Protein AF-A0A952EDD6-F1 (afdb_monomer_lite)

Foldseek 3Di:
DPQCPQQLQGADPVGQGGRLSHHPVQLCVVVVPDDSVCSSPHVSVVVSSVVQLVVLCVVVVNPNLRSQLCRVVPVVVSVVCVVVVHDSDDCRSVVVVVVPDDDPPPDDD

Radius of gyration: 15.21 Å; chains: 1; bounding box: 34×48×33 Å

Secondary structure (DSSP, 8-state):
--SSTT-TT-B-TT--BTTTTB-HHHHTTTSTT--TTGGGSHHHHHHHHHHHHHHHHHHTTT-HHHHHHHHHH-HHHHHHHHHTT-----SHHHHHHHTTSPPTT----

Structure (mmCIF, N/CA/C/O backbone):
data_AF-A0A952EDD6-F1
#
_entry.id   AF-A0A952EDD6-F1
#
loop_
_atom_site.group_PDB
_atom_site.id
_atom_site.type_symbol
_atom_site.label_atom_id
_atom_site.label_alt_id
_atom_site.label_comp_id
_atom_site.label_asym_id
_atom_site.label_entity_id
_atom_site.label_seq_id
_atom_site.pdbx_PDB_ins_code
_atom_site.Cartn_x
_atom_site.Cartn_y
_atom_site.Cartn_z
_atom_site.occupancy
_atom_site.B_iso_or_equiv
_atom_site.auth_seq_id
_atom_site.auth_comp_id
_atom_site.auth_asym_id
_atom_site.auth_atom_id
_atom_site.pdbx_PDB_mo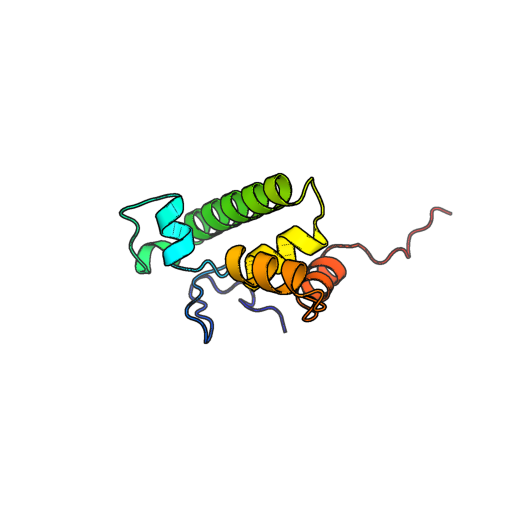del_num
ATOM 1 N N . HIS A 1 1 ? 5.819 -17.923 5.561 1.00 43.16 1 HIS A N 1
ATOM 2 C CA . HIS A 1 1 ? 4.799 -17.502 6.548 1.00 43.16 1 HIS A CA 1
ATOM 3 C C . HIS A 1 1 ? 3.925 -16.427 5.913 1.00 43.16 1 HIS A C 1
ATOM 5 O O . HIS A 1 1 ? 4.471 -15.417 5.500 1.00 43.16 1 HIS A O 1
ATOM 11 N N . ALA A 1 2 ? 2.614 -16.659 5.783 1.00 45.16 2 ALA A N 1
ATOM 12 C CA . ALA A 1 2 ? 1.659 -15.689 5.235 1.00 45.16 2 ALA A CA 1
ATOM 13 C C . ALA A 1 2 ? 1.452 -14.517 6.216 1.00 45.16 2 ALA A C 1
ATOM 15 O O . ALA A 1 2 ? 1.154 -14.760 7.387 1.00 45.16 2 ALA A O 1
ATOM 16 N N . GLU A 1 3 ? 1.636 -13.275 5.755 1.00 56.84 3 GLU A N 1
ATOM 17 C CA . GLU A 1 3 ? 1.817 -12.076 6.600 1.00 56.84 3 GLU A CA 1
ATOM 18 C C . GLU A 1 3 ? 0.645 -11.750 7.545 1.00 56.84 3 GLU A C 1
ATOM 20 O O . GLU A 1 3 ? 0.894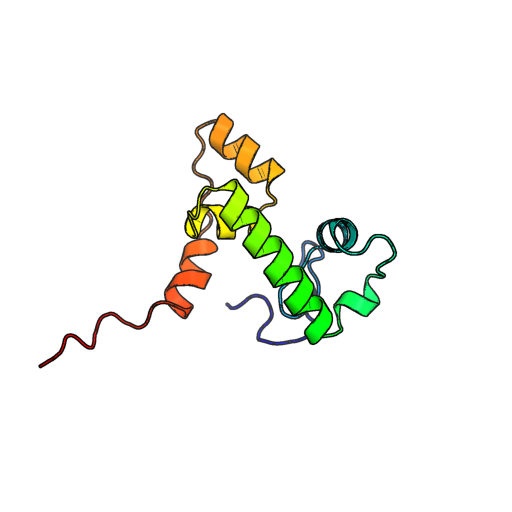 -11.251 8.637 1.00 56.84 3 GLU A O 1
ATOM 25 N N . SER A 1 4 ? -0.607 -12.086 7.211 1.00 61.50 4 SER A N 1
ATOM 26 C CA . SER A 1 4 ? -1.759 -11.849 8.103 1.00 61.50 4 SER A CA 1
ATOM 27 C C . SER A 1 4 ? -2.354 -13.115 8.723 1.00 61.50 4 SER A C 1
ATOM 29 O O . SER A 1 4 ? -3.093 -13.015 9.696 1.00 61.50 4 SER A O 1
ATOM 31 N N . ARG A 1 5 ? -2.072 -14.313 8.183 1.00 71.31 5 ARG A N 1
ATOM 32 C CA . ARG A 1 5 ? -2.791 -15.567 8.514 1.00 71.31 5 ARG A CA 1
ATOM 33 C C . ARG A 1 5 ? -4.326 -15.403 8.537 1.00 71.31 5 ARG A C 1
ATOM 35 O O . ARG A 1 5 ? -4.989 -16.007 9.372 1.00 71.31 5 ARG A O 1
ATOM 42 N N . PHE A 1 6 ? -4.876 -14.558 7.659 1.00 73.06 6 PHE A N 1
ATOM 43 C CA . PHE A 1 6 ? -6.300 -14.188 7.639 1.00 73.06 6 PHE A CA 1
ATOM 44 C C . PHE A 1 6 ? -6.811 -13.520 8.932 1.00 73.06 6 PHE A C 1
ATOM 46 O O . PHE A 1 6 ? -8.007 -13.533 9.210 1.00 73.06 6 PHE A O 1
ATOM 53 N N . ASN A 1 7 ? -5.926 -12.910 9.726 1.00 79.38 7 ASN A N 1
ATOM 54 C CA . ASN A 1 7 ? -6.303 -12.136 10.903 1.00 79.38 7 ASN A CA 1
ATOM 55 C C . ASN A 1 7 ? -6.651 -10.686 10.503 1.00 79.38 7 ASN A C 1
ATOM 57 O O . ASN A 1 7 ? -5.755 -9.940 10.094 1.00 79.38 7 ASN A O 1
ATOM 61 N N . PRO A 1 8 ? -7.911 -10.241 10.661 1.00 83.25 8 PRO A N 1
ATOM 62 C CA . PRO A 1 8 ? -8.317 -8.876 10.326 1.00 83.25 8 PRO A CA 1
ATOM 63 C C . PRO A 1 8 ? -7.735 -7.816 11.266 1.00 83.25 8 PRO A C 1
ATOM 65 O O . PRO A 1 8 ? -7.750 -6.642 10.926 1.00 83.25 8 PRO A O 1
ATOM 68 N N . ARG A 1 9 ? -7.168 -8.208 12.414 1.00 88.50 9 ARG A N 1
ATOM 69 C CA . ARG A 1 9 ? -6.459 -7.313 13.343 1.00 88.50 9 ARG A CA 1
ATOM 70 C C . ARG A 1 9 ? -4.933 -7.412 13.239 1.00 88.50 9 ARG A C 1
ATOM 72 O O . ARG A 1 9 ? -4.230 -7.013 14.163 1.00 88.50 9 ARG A O 1
ATOM 79 N N . ALA A 1 10 ? -4.403 -7.985 12.156 1.00 88.19 10 ALA A N 1
ATOM 80 C CA . ALA A 1 10 ? -2.961 -8.099 11.955 1.00 88.19 10 ALA A CA 1
ATOM 81 C C . ALA A 1 10 ? -2.296 -6.720 11.814 1.00 88.19 10 ALA A C 1
ATOM 83 O O . ALA A 1 10 ? -2.803 -5.846 11.109 1.00 88.19 10 ALA A O 1
ATOM 84 N N . ILE A 1 11 ? -1.134 -6.562 12.450 1.00 92.44 11 ILE A N 1
ATOM 85 C CA . ILE A 1 11 ? -0.280 -5.376 12.362 1.00 92.44 11 ILE A CA 1
ATOM 86 C C . ILE A 1 11 ? 1.134 -5.852 12.024 1.00 92.44 11 ILE A C 1
ATOM 88 O O . ILE A 1 11 ? 1.709 -6.643 12.775 1.00 92.44 11 ILE A O 1
ATOM 92 N N . SER A 1 12 ? 1.697 -5.396 10.905 1.00 89.06 12 SER A N 1
ATOM 93 C CA . SER A 1 12 ? 3.089 -5.704 10.560 1.00 89.06 12 SER A CA 1
ATOM 94 C C . SER A 1 12 ? 4.068 -4.860 11.377 1.00 89.06 12 SER A C 1
ATOM 96 O O . SER A 1 12 ? 3.726 -3.793 11.886 1.00 89.06 12 SER A O 1
ATOM 98 N N . SER A 1 13 ? 5.333 -5.277 11.437 1.00 87.81 13 SER A N 1
ATOM 99 C CA . SER A 1 13 ? 6.406 -4.478 12.049 1.00 87.81 13 SER A CA 1
ATOM 100 C C . SER A 1 13 ? 6.613 -3.114 11.377 1.00 87.81 13 SER A C 1
ATOM 102 O O . SER A 1 13 ? 7.123 -2.192 12.007 1.00 87.81 13 SER A O 1
ATOM 104 N N . ALA A 1 14 ? 6.206 -2.973 10.111 1.00 86.12 14 ALA A N 1
ATOM 105 C CA . ALA A 1 14 ? 6.249 -1.718 9.368 1.00 86.12 14 ALA A CA 1
ATOM 106 C C . ALA A 1 14 ? 4.986 -0.853 9.558 1.00 86.12 14 ALA A C 1
ATOM 108 O O . ALA A 1 14 ? 4.948 0.266 9.052 1.00 86.12 14 ALA A O 1
ATOM 109 N N . GLY A 1 15 ? 3.965 -1.350 10.269 1.00 92.44 15 GLY A N 1
ATOM 110 C CA . GLY A 1 15 ? 2.703 -0.645 10.517 1.00 92.44 15 GLY A CA 1
ATOM 111 C C . GLY A 1 15 ? 1.617 -0.878 9.463 1.00 92.44 15 GLY A C 1
ATOM 112 O O . GLY A 1 15 ? 0.704 -0.065 9.340 1.00 92.44 15 GLY A O 1
ATOM 113 N N . ALA A 1 16 ? 1.707 -1.959 8.687 1.00 93.56 16 ALA A N 1
ATOM 114 C CA . ALA A 1 16 ? 0.641 -2.363 7.773 1.00 93.56 16 ALA A CA 1
ATOM 115 C C . ALA A 1 16 ? -0.507 -3.022 8.552 1.00 93.56 16 ALA A C 1
ATOM 117 O O . ALA A 1 16 ? -0.244 -3.819 9.451 1.00 93.56 16 ALA A O 1
ATOM 118 N N . LEU A 1 17 ? -1.759 -2.707 8.210 1.00 95.62 17 LEU A N 1
ATOM 119 C CA . LEU A 1 17 ? -2.937 -3.084 8.996 1.00 95.62 17 LEU A CA 1
ATOM 120 C C . LEU A 1 17 ? -3.890 -3.998 8.220 1.00 95.62 17 LEU A C 1
ATOM 122 O O . LEU A 1 17 ? -4.084 -3.843 7.010 1.00 95.62 17 LEU A O 1
ATOM 126 N N . GLY A 1 18 ? -4.532 -4.912 8.943 1.00 93.25 18 GLY A N 1
ATOM 127 C CA . GLY A 1 18 ? -5.678 -5.687 8.470 1.00 93.25 18 GLY A CA 1
ATOM 128 C C . GLY A 1 18 ? -5.347 -6.827 7.508 1.00 93.25 18 GLY A C 1
ATOM 129 O O . GLY A 1 18 ? -4.186 -7.180 7.297 1.00 93.25 18 GLY A O 1
ATOM 130 N N . LEU A 1 19 ? -6.381 -7.441 6.930 1.00 91.56 19 LEU A N 1
ATOM 131 C CA . LEU A 1 19 ? -6.257 -8.663 6.123 1.00 91.56 19 LEU A CA 1
ATOM 132 C C . LEU A 1 19 ? -5.291 -8.536 4.943 1.00 91.56 19 LEU A C 1
ATOM 134 O O . LEU A 1 19 ? -4.447 -9.411 4.746 1.00 91.56 19 LEU A O 1
ATOM 138 N N . ALA A 1 20 ? -5.417 -7.449 4.186 1.00 92.50 20 ALA A N 1
ATOM 139 C CA . ALA A 1 20 ? -4.612 -7.134 3.015 1.00 92.50 20 ALA A CA 1
ATOM 140 C C . ALA A 1 20 ? -3.313 -6.389 3.364 1.00 92.50 20 ALA A C 1
ATOM 142 O O . ALA A 1 20 ? -2.588 -5.992 2.451 1.00 92.50 20 ALA A O 1
ATOM 143 N N . GLN A 1 21 ? -3.024 -6.190 4.659 1.00 93.44 21 GLN A N 1
ATOM 144 C CA . GLN A 1 21 ? -1.817 -5.524 5.156 1.00 93.44 21 GLN A CA 1
ATOM 145 C C . GLN A 1 21 ? -1.580 -4.183 4.443 1.00 93.44 21 GLN A C 1
ATOM 147 O O . GLN A 1 21 ? -0.552 -3.945 3.808 1.00 93.44 21 GLN A O 1
ATOM 152 N N . VAL A 1 22 ? -2.566 -3.290 4.531 1.00 94.56 22 VAL A N 1
ATOM 153 C CA . VAL A 1 22 ? -2.526 -1.973 3.886 1.00 94.56 22 VAL A CA 1
ATOM 154 C C . VAL A 1 22 ? -1.832 -0.966 4.799 1.00 94.56 22 VAL A C 1
ATOM 156 O O . VAL A 1 22 ? -2.139 -0.862 5.985 1.00 94.56 22 VAL A O 1
ATOM 159 N N . MET A 1 23 ? -0.918 -0.172 4.241 1.00 96.19 23 MET A N 1
ATOM 160 C CA . MET A 1 23 ? -0.321 0.959 4.954 1.00 96.19 23 MET A CA 1
ATOM 161 C C . MET A 1 23 ? -1.349 2.087 5.146 1.00 96.19 23 MET A C 1
ATOM 163 O O . MET A 1 23 ? -1.949 2.512 4.154 1.00 96.19 23 MET A O 1
ATOM 167 N N . PRO A 1 24 ? -1.484 2.685 6.344 1.00 97.00 24 PRO A N 1
ATOM 168 C CA . PRO A 1 24 ? -2.424 3.787 6.572 1.00 97.00 24 PRO A CA 1
ATOM 169 C C . PRO A 1 24 ? -2.255 4.971 5.612 1.00 97.00 24 PRO A C 1
ATOM 171 O O . PRO A 1 24 ? -3.224 5.514 5.083 1.00 97.00 24 PRO A O 1
ATOM 174 N N . LYS A 1 25 ? -1.003 5.323 5.292 1.00 95.88 25 LYS A N 1
ATOM 175 C CA . LYS A 1 25 ? -0.691 6.355 4.290 1.00 95.88 25 LYS A CA 1
ATOM 176 C C . LYS A 1 25 ? -1.253 6.009 2.908 1.00 95.88 25 LYS A C 1
ATOM 178 O O . LYS A 1 25 ? -1.743 6.897 2.222 1.00 95.88 25 LYS A O 1
ATOM 183 N N . THR A 1 26 ? -1.176 4.741 2.506 1.00 94.94 26 THR A N 1
ATOM 184 C CA . THR A 1 26 ? -1.722 4.259 1.232 1.00 94.94 26 THR A CA 1
ATOM 185 C C . THR A 1 26 ? -3.241 4.323 1.237 1.00 94.94 26 THR A C 1
ATOM 187 O O . THR A 1 26 ? -3.832 4.815 0.280 1.00 94.94 26 THR A O 1
ATOM 190 N N . ALA A 1 27 ? -3.875 3.882 2.323 1.00 96.75 27 ALA A N 1
ATOM 191 C CA . ALA A 1 27 ? -5.324 3.913 2.455 1.00 96.75 27 ALA A CA 1
ATOM 192 C C . ALA A 1 27 ? -5.893 5.333 2.329 1.00 96.75 27 ALA A C 1
ATOM 194 O O . ALA A 1 27 ? -6.849 5.557 1.585 1.00 96.75 27 ALA A O 1
ATOM 195 N N . ARG A 1 28 ? -5.226 6.312 2.952 1.00 97.62 28 ARG A N 1
ATOM 196 C CA . ARG A 1 28 ? -5.608 7.728 2.877 1.00 97.62 28 ARG A CA 1
ATOM 197 C C . ARG A 1 28 ? -5.451 8.368 1.496 1.00 97.62 28 ARG A C 1
ATOM 199 O O . ARG A 1 28 ? -6.038 9.413 1.247 1.00 97.62 28 ARG A O 1
ATOM 206 N N . MET A 1 29 ? -4.746 7.734 0.553 1.00 95.75 29 MET A N 1
ATOM 207 C CA . MET A 1 29 ? -4.776 8.172 -0.853 1.00 95.75 29 MET A CA 1
ATOM 208 C C . MET A 1 29 ? -6.132 7.890 -1.521 1.00 95.75 29 MET A C 1
ATOM 210 O O . MET A 1 29 ? -6.468 8.516 -2.522 1.00 95.75 29 MET A O 1
ATOM 214 N N . PHE A 1 30 ? -6.893 6.928 -0.993 1.00 96.50 30 PHE A N 1
ATOM 215 C CA . PHE A 1 30 ? -8.170 6.476 -1.542 1.00 96.50 30 PHE A CA 1
ATOM 216 C C . PHE A 1 30 ? -9.377 6.943 -0.728 1.00 96.50 30 PHE A C 1
ATOM 218 O O . PHE A 1 30 ? -10.460 7.082 -1.302 1.00 96.50 30 PHE A O 1
ATOM 225 N N . VAL A 1 31 ? -9.192 7.136 0.581 1.00 97.19 31 VAL A N 1
ATOM 226 C CA . VAL A 1 31 ? -10.195 7.615 1.540 1.00 97.19 31 VAL A CA 1
ATOM 227 C C . VAL A 1 31 ? -9.496 8.592 2.504 1.00 97.19 31 VAL A C 1
ATOM 229 O O . VAL A 1 31 ? -8.905 8.144 3.484 1.00 97.19 31 VAL A O 1
ATOM 232 N N . PRO A 1 32 ? -9.478 9.908 2.214 1.00 97.00 32 PRO A N 1
ATOM 233 C CA . PRO A 1 32 ? -8.628 10.877 2.921 1.00 97.00 32 PRO A CA 1
ATOM 234 C C . PRO A 1 32 ? -8.806 10.934 4.443 1.00 97.00 32 PRO A C 1
ATOM 236 O O . PRO A 1 32 ? -7.809 10.988 5.162 1.00 97.00 32 PRO A O 1
ATOM 239 N N . ASP A 1 33 ? -10.049 10.854 4.920 1.00 96.81 33 ASP A N 1
ATOM 240 C CA . ASP A 1 33 ? -10.394 10.996 6.343 1.00 96.81 33 ASP A CA 1
ATOM 241 C C . ASP A 1 33 ? -10.393 9.661 7.108 1.00 96.81 33 ASP A C 1
ATOM 243 O O . ASP A 1 33 ? -10.841 9.593 8.250 1.00 96.81 33 ASP A O 1
ATOM 247 N N . LEU A 1 34 ? -9.882 8.592 6.486 1.00 97.31 34 LEU A N 1
ATOM 248 C CA . LEU A 1 34 ? -9.854 7.258 7.075 1.00 97.31 34 LEU A CA 1
ATOM 249 C C . LEU A 1 34 ? -8.936 7.191 8.301 1.00 97.31 34 LEU A C 1
ATOM 251 O O . LEU A 1 34 ? -7.739 7.519 8.24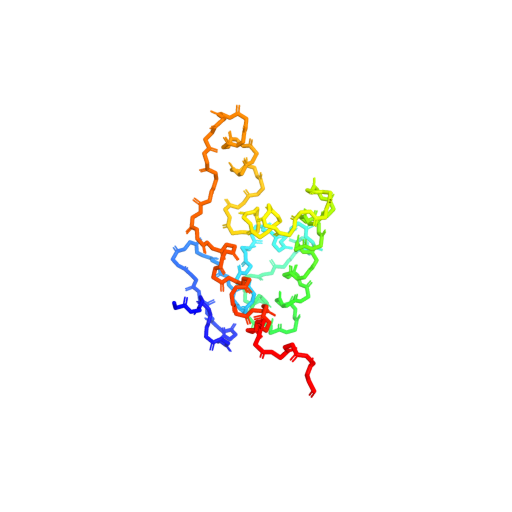2 1.00 97.31 34 LEU A O 1
ATOM 255 N N . THR A 1 35 ? -9.491 6.665 9.384 1.00 97.94 35 THR A N 1
ATOM 256 C CA . THR A 1 35 ? -8.773 6.352 10.616 1.00 97.94 35 THR A CA 1
ATOM 257 C C . THR A 1 35 ? -8.069 4.998 10.535 1.00 97.94 35 THR A C 1
ATOM 259 O O . THR A 1 35 ? -8.415 4.120 9.746 1.00 97.94 35 THR A O 1
ATOM 262 N N . ASP A 1 36 ? -7.060 4.804 11.383 1.00 97.75 36 ASP A N 1
ATOM 263 C CA . ASP A 1 36 ? -6.325 3.538 11.427 1.00 97.75 36 ASP A CA 1
ATOM 264 C C . ASP A 1 36 ? -7.194 2.383 11.979 1.00 97.75 36 ASP A C 1
ATOM 266 O O . ASP A 1 36 ? -7.004 1.243 11.566 1.00 97.75 36 ASP A O 1
ATOM 270 N N . GLU A 1 37 ? -8.180 2.653 12.850 1.00 97.75 37 GLU A N 1
ATOM 271 C CA . GLU A 1 37 ? -9.079 1.610 13.387 1.00 97.75 37 GLU A CA 1
ATOM 272 C C . GLU A 1 37 ? -10.013 1.051 12.30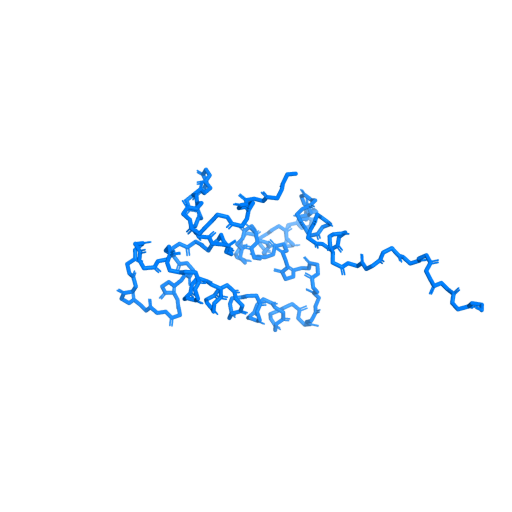5 1.00 97.75 37 GLU A C 1
ATOM 274 O O . GLU A 1 37 ? -10.251 -0.154 12.253 1.00 97.75 37 GLU A O 1
ATOM 279 N N . GLU A 1 38 ? -10.490 1.898 11.388 1.00 97.44 38 GLU A N 1
ATOM 280 C CA . GLU A 1 38 ? -11.332 1.468 10.263 1.00 97.44 38 GLU A CA 1
ATOM 281 C C . GLU A 1 38 ? -10.600 0.495 9.327 1.00 97.44 38 GLU A C 1
ATOM 283 O O . GLU A 1 38 ? -11.234 -0.322 8.662 1.00 97.44 38 GLU A O 1
ATOM 288 N N . LEU A 1 39 ? -9.262 0.503 9.304 1.00 96.69 39 LEU A N 1
ATOM 289 C CA . LEU A 1 39 ? -8.481 -0.467 8.532 1.00 96.69 39 LEU A CA 1
ATOM 290 C C . LEU A 1 39 ? -8.501 -1.886 9.109 1.00 96.69 39 LEU A C 1
ATOM 292 O O . LEU A 1 39 ? -8.030 -2.800 8.428 1.00 96.69 39 LEU A O 1
ATOM 296 N N . PHE A 1 40 ? -9.043 -2.090 10.311 1.00 96.44 40 PHE A N 1
ATOM 297 C CA . PHE A 1 40 ? -9.315 -3.425 10.845 1.00 96.44 40 PHE A CA 1
ATOM 298 C C . PHE A 1 40 ? -10.678 -3.983 10.412 1.00 96.44 40 PHE A C 1
ATOM 300 O O . PHE A 1 40 ? -10.934 -5.169 10.635 1.00 96.44 40 PHE A O 1
ATOM 307 N N . ASP A 1 41 ? -11.531 -3.183 9.758 1.00 96.88 41 ASP A N 1
ATOM 308 C CA . ASP A 1 41 ? -12.699 -3.714 9.057 1.00 96.88 41 ASP A CA 1
ATOM 309 C C . ASP A 1 41 ? -12.248 -4.514 7.827 1.00 96.88 41 ASP A C 1
ATOM 311 O O . ASP A 1 41 ? -11.558 -4.013 6.934 1.00 96.88 41 ASP A O 1
ATOM 315 N N . ALA A 1 42 ? -12.619 -5.792 7.798 1.00 92.81 42 ALA A N 1
ATOM 316 C CA . ALA A 1 42 ? -12.142 -6.744 6.804 1.00 92.81 42 ALA A CA 1
ATOM 317 C C . ALA A 1 42 ? -12.536 -6.350 5.373 1.00 92.81 42 ALA A C 1
ATOM 319 O O . ALA A 1 42 ? -11.707 -6.430 4.462 1.00 92.81 42 ALA A O 1
ATOM 320 N N . GLU A 1 43 ? -13.785 -5.927 5.169 1.00 95.44 43 GLU A N 1
ATOM 321 C CA . GLU A 1 43 ? -14.294 -5.596 3.841 1.00 95.44 43 GLU A CA 1
ATOM 322 C C . GLU A 1 43 ? -13.639 -4.319 3.311 1.00 95.44 43 GLU A C 1
ATOM 324 O O . GLU A 1 43 ? -13.154 -4.289 2.174 1.00 95.44 43 GLU A O 1
ATOM 329 N N . LEU A 1 44 ? -13.572 -3.277 4.142 1.00 96.31 44 LEU A N 1
ATOM 330 C CA . LEU A 1 44 ? -12.933 -2.019 3.788 1.00 96.31 44 LEU A CA 1
ATOM 331 C C . LEU A 1 44 ? -11.448 -2.217 3.477 1.00 96.31 44 LEU A C 1
ATOM 333 O O . LEU A 1 44 ? -10.960 -1.728 2.453 1.00 96.31 44 LEU A O 1
ATOM 337 N N . ASN A 1 45 ? -10.740 -2.975 4.315 1.00 96.69 45 ASN A N 1
ATOM 338 C CA . ASN A 1 45 ? -9.321 -3.258 4.138 1.00 96.69 45 ASN A CA 1
ATOM 339 C C . ASN A 1 45 ? -9.044 -3.997 2.820 1.00 96.69 45 ASN A C 1
ATOM 341 O O . ASN A 1 45 ? -8.166 -3.585 2.058 1.00 96.69 45 ASN A O 1
ATOM 345 N N . LEU A 1 46 ? -9.838 -5.027 2.500 1.00 94.75 46 LEU A N 1
ATOM 346 C CA . LEU A 1 46 ? -9.741 -5.751 1.228 1.00 94.75 46 LEU A CA 1
ATOM 347 C C . LEU A 1 46 ? -10.051 -4.844 0.036 1.00 94.75 46 LEU A C 1
ATOM 349 O O . LEU A 1 46 ? -9.312 -4.839 -0.948 1.00 94.75 46 LEU A O 1
ATOM 353 N N . ARG A 1 47 ? -11.107 -4.030 0.125 1.00 97.44 47 ARG A N 1
ATOM 354 C CA . ARG A 1 47 ? -11.495 -3.101 -0.944 1.00 97.44 47 ARG A CA 1
ATOM 355 C C . ARG A 1 47 ? -10.385 -2.093 -1.241 1.00 97.44 47 ARG A C 1
ATOM 357 O O . ARG A 1 47 ? -10.079 -1.842 -2.407 1.00 97.44 47 ARG A O 1
ATOM 364 N N . ILE A 1 48 ? -9.760 -1.528 -0.209 1.00 97.75 48 ILE A N 1
ATOM 365 C CA . ILE A 1 48 ? -8.625 -0.610 -0.359 1.00 97.75 48 ILE A CA 1
ATOM 366 C C . ILE A 1 48 ? -7.402 -1.349 -0.917 1.00 97.75 48 ILE A C 1
ATOM 368 O O . ILE A 1 48 ? -6.779 -0.854 -1.859 1.00 97.75 48 ILE A O 1
ATOM 372 N 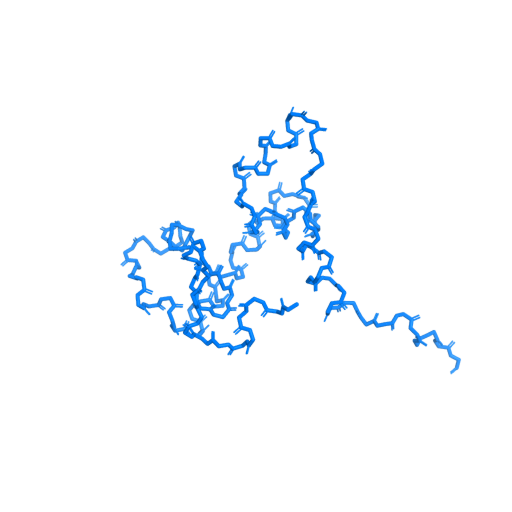N . GLY A 1 49 ? -7.093 -2.540 -0.397 1.00 95.56 49 GLY A N 1
ATOM 373 C CA . GLY A 1 49 ? -6.005 -3.386 -0.889 1.00 95.56 49 GLY A CA 1
ATOM 374 C C . GLY A 1 49 ? -6.137 -3.691 -2.382 1.00 95.56 49 GLY A C 1
ATOM 375 O O . GLY A 1 49 ? -5.208 -3.442 -3.149 1.00 95.56 49 GLY A O 1
ATOM 376 N N . PHE A 1 50 ? -7.316 -4.117 -2.841 1.00 95.75 50 PHE A N 1
ATOM 377 C CA . PHE A 1 50 ? -7.563 -4.388 -4.260 1.00 95.75 50 PHE A CA 1
ATOM 378 C C . PHE A 1 50 ? -7.490 -3.137 -5.134 1.00 95.75 50 PHE A C 1
ATOM 380 O O . PHE A 1 50 ? -6.922 -3.196 -6.225 1.00 95.75 50 PHE A O 1
ATOM 387 N N . ARG A 1 51 ? -7.993 -1.987 -4.665 1.00 97.38 51 ARG A N 1
ATOM 388 C CA . ARG A 1 51 ? -7.831 -0.712 -5.388 1.00 97.38 51 ARG A CA 1
ATOM 389 C C . ARG A 1 51 ? -6.359 -0.350 -5.555 1.00 97.38 51 ARG A C 1
ATOM 391 O O . ARG A 1 51 ? -5.954 0.071 -6.638 1.00 97.38 51 ARG A O 1
ATOM 398 N N . PHE A 1 52 ? -5.557 -0.540 -4.510 1.00 96.88 52 PHE A N 1
ATOM 399 C CA . PHE A 1 52 ? -4.129 -0.265 -4.572 1.00 96.88 52 PHE A CA 1
ATOM 400 C C . PHE A 1 52 ? -3.394 -1.239 -5.499 1.00 96.88 52 PHE A C 1
ATOM 402 O O . PHE A 1 52 ? -2.620 -0.802 -6.349 1.00 96.88 52 PHE A O 1
ATOM 409 N N . LEU A 1 53 ? -3.690 -2.539 -5.412 1.00 95.25 53 LEU A N 1
ATOM 410 C CA . LEU A 1 53 ? -3.133 -3.545 -6.316 1.00 95.25 53 LEU A CA 1
ATOM 411 C C . LEU A 1 53 ? -3.488 -3.249 -7.780 1.00 95.25 53 LEU A C 1
ATOM 413 O O . LEU A 1 53 ? -2.613 -3.288 -8.642 1.00 95.25 53 LEU A O 1
ATOM 417 N N . HIS A 1 54 ? -4.739 -2.880 -8.063 1.00 96.25 54 HIS A N 1
ATOM 418 C CA . HIS A 1 54 ? -5.170 -2.500 -9.407 1.00 96.25 54 HIS A CA 1
ATOM 419 C C . HIS A 1 54 ? -4.404 -1.281 -9.939 1.00 96.25 54 HIS A C 1
ATOM 421 O O . HIS A 1 54 ? -3.944 -1.290 -11.080 1.00 96.25 54 HIS A O 1
ATOM 427 N N . GLN A 1 55 ? -4.195 -0.258 -9.104 1.00 96.88 55 GLN A N 1
ATOM 428 C CA . GLN A 1 55 ? -3.373 0.898 -9.471 1.00 96.88 55 GLN A CA 1
ATOM 429 C C . GLN A 1 55 ? -1.931 0.485 -9.809 1.00 96.88 55 GLN A C 1
ATOM 431 O O . GLN A 1 55 ? -1.331 1.037 -10.732 1.00 96.88 55 GLN A O 1
ATOM 436 N N . MET A 1 56 ? -1.365 -0.486 -9.085 1.00 97.19 56 MET A N 1
ATOM 437 C CA . MET A 1 56 ? -0.025 -0.999 -9.377 1.00 97.19 56 MET A CA 1
ATOM 438 C C . MET A 1 56 ? 0.013 -1.783 -10.685 1.00 97.19 56 MET A C 1
ATOM 440 O O . MET A 1 56 ? 0.908 -1.555 -11.493 1.00 97.19 56 MET A O 1
ATOM 444 N N . LEU A 1 57 ? -0.984 -2.625 -10.953 1.00 96.38 57 LEU A N 1
ATOM 445 C CA . LEU A 1 57 ? -1.099 -3.319 -12.236 1.00 96.38 57 LEU A CA 1
ATOM 446 C C . LEU A 1 57 ? -1.156 -2.332 -13.405 1.00 96.38 57 LEU A C 1
ATOM 448 O O . LEU A 1 57 ? -0.424 -2.498 -14.375 1.00 96.38 57 LEU A O 1
ATOM 452 N N . GLN A 1 58 ? -1.945 -1.261 -13.295 1.00 96.94 58 GLN A N 1
ATOM 453 C CA . GLN A 1 58 ? -1.973 -0.208 -14.314 1.00 96.94 58 GLN A CA 1
ATOM 454 C C . GLN A 1 58 ? -0.609 0.479 -14.467 1.00 96.94 58 GLN A C 1
ATOM 456 O O . GLN A 1 58 ? -0.127 0.659 -15.584 1.00 96.94 58 GLN A O 1
ATOM 461 N N . LYS A 1 59 ? 0.043 0.831 -13.351 1.00 94.81 59 LYS A N 1
ATOM 462 C CA . LYS A 1 59 ? 1.349 1.507 -13.355 1.00 94.81 59 LYS A CA 1
ATOM 463 C C . LYS A 1 59 ? 2.449 0.673 -14.015 1.00 94.81 59 LYS A C 1
ATOM 465 O O . LYS A 1 59 ? 3.316 1.237 -14.678 1.00 94.81 59 LYS A O 1
ATOM 470 N N . TYR A 1 60 ? 2.421 -0.642 -13.828 1.00 93.94 60 TYR A N 1
ATOM 471 C CA . TYR A 1 60 ? 3.427 -1.570 -14.347 1.00 93.94 60 TYR A CA 1
ATOM 472 C C . TYR A 1 60 ? 2.937 -2.351 -15.573 1.00 93.94 60 TYR A C 1
ATOM 474 O O . TYR A 1 60 ? 3.425 -3.440 -15.843 1.00 93.94 60 TYR A O 1
ATOM 482 N N . SER A 1 61 ? 1.998 -1.787 -16.344 1.00 94.62 61 SER A N 1
ATOM 483 C CA . SER A 1 61 ? 1.533 -2.346 -17.628 1.00 94.62 61 SER A CA 1
ATOM 484 C C . SER A 1 61 ? 1.069 -3.810 -17.551 1.00 94.62 61 SER A C 1
ATOM 486 O O . SER A 1 61 ? 1.291 -4.590 -18.470 1.00 94.62 61 SER A O 1
ATOM 488 N N . GLY A 1 62 ? 0.428 -4.189 -16.444 1.00 92.81 62 GLY A N 1
ATOM 489 C CA . GLY A 1 62 ? -0.074 -5.542 -16.204 1.00 92.81 62 GLY A CA 1
ATOM 490 C C . GLY A 1 62 ? 0.960 -6.533 -15.664 1.00 92.81 62 GLY A C 1
ATOM 491 O O . GLY A 1 62 ? 0.594 -7.675 -15.399 1.00 92.81 62 GLY A O 1
ATOM 492 N N . ASP A 1 63 ? 2.215 -6.127 -15.450 1.00 91.94 63 ASP A N 1
ATOM 493 C CA . ASP A 1 63 ? 3.221 -6.986 -14.822 1.00 91.94 63 ASP A CA 1
ATOM 494 C C . ASP A 1 63 ? 2.862 -7.229 -13.348 1.00 91.94 63 ASP A C 1
ATOM 496 O O . ASP A 1 63 ? 3.066 -6.381 -12.471 1.00 91.94 63 ASP A O 1
ATOM 500 N N . LEU A 1 64 ? 2.302 -8.410 -13.083 1.00 90.12 64 LEU A N 1
ATOM 501 C CA . LEU A 1 64 ? 1.862 -8.822 -11.755 1.00 90.12 64 LEU A CA 1
ATOM 502 C C . LEU A 1 64 ? 3.030 -8.914 -10.763 1.00 90.12 64 LEU A C 1
ATOM 504 O O . LEU A 1 64 ? 2.868 -8.549 -9.599 1.00 90.12 64 LEU A O 1
ATOM 508 N N . SER A 1 65 ? 4.216 -9.334 -11.211 1.00 89.88 65 SER A N 1
ATOM 509 C CA . SER A 1 65 ? 5.398 -9.431 -10.348 1.00 89.88 65 SER A CA 1
ATOM 510 C C . SER A 1 65 ? 5.844 -8.049 -9.878 1.00 89.88 65 SER A C 1
ATOM 512 O O . SER A 1 65 ? 6.051 -7.833 -8.680 1.00 89.88 65 SER A O 1
ATOM 514 N N . LEU A 1 66 ? 5.943 -7.083 -10.796 1.00 90.88 66 LEU A N 1
ATOM 515 C CA . LEU A 1 66 ? 6.271 -5.698 -10.455 1.00 90.88 66 LEU A CA 1
ATOM 516 C C . LEU A 1 66 ? 5.173 -5.044 -9.615 1.00 90.88 66 LEU A C 1
ATOM 518 O O . LEU A 1 66 ? 5.488 -4.324 -8.666 1.00 90.88 66 LEU A O 1
ATOM 522 N N . ALA A 1 67 ? 3.901 -5.323 -9.903 1.00 93.19 67 ALA A N 1
ATOM 523 C CA . ALA A 1 67 ? 2.788 -4.795 -9.126 1.00 93.19 67 ALA A CA 1
ATOM 524 C C . ALA A 1 67 ? 2.815 -5.280 -7.667 1.00 93.19 67 ALA A C 1
ATOM 526 O O . ALA A 1 67 ? 2.673 -4.466 -6.751 1.00 93.19 67 ALA A O 1
ATOM 527 N N . LEU A 1 68 ? 3.069 -6.571 -7.434 1.00 91.19 68 LEU A N 1
ATOM 528 C CA . LEU A 1 68 ? 3.204 -7.143 -6.090 1.00 91.19 68 LEU A CA 1
ATOM 529 C C . LEU A 1 68 ? 4.438 -6.605 -5.355 1.00 91.19 68 LEU A C 1
ATOM 531 O O . LEU A 1 68 ? 4.363 -6.282 -4.168 1.00 91.19 68 LEU A O 1
ATOM 535 N N . LEU A 1 69 ? 5.567 -6.433 -6.051 1.00 90.88 69 LEU A N 1
ATOM 536 C CA . LEU A 1 69 ? 6.752 -5.795 -5.470 1.00 90.88 69 LEU A CA 1
ATOM 537 C C . LEU A 1 69 ? 6.481 -4.337 -5.080 1.00 90.88 69 LEU A C 1
ATOM 539 O O . LEU A 1 69 ? 6.939 -3.890 -4.027 1.00 90.88 69 LEU A O 1
ATOM 543 N N . ALA A 1 70 ? 5.726 -3.598 -5.895 1.00 92.12 70 ALA A N 1
ATOM 544 C CA . ALA A 1 70 ? 5.346 -2.219 -5.609 1.00 92.12 70 ALA A CA 1
ATOM 545 C C . ALA A 1 70 ? 4.387 -2.128 -4.421 1.00 92.12 70 ALA A C 1
ATOM 547 O O . ALA A 1 70 ? 4.533 -1.234 -3.586 1.00 92.12 70 ALA A O 1
ATOM 548 N N . TYR A 1 71 ? 3.439 -3.065 -4.343 1.00 91.38 71 TYR A N 1
ATOM 549 C CA . TYR A 1 71 ? 2.499 -3.190 -3.237 1.00 91.38 71 TYR A CA 1
ATOM 550 C C . TYR A 1 71 ? 3.245 -3.390 -1.911 1.00 91.38 71 TYR A C 1
ATOM 552 O O . TYR A 1 71 ? 2.992 -2.674 -0.946 1.00 91.38 71 TYR A O 1
ATOM 560 N N . ASN A 1 72 ? 4.228 -4.296 -1.892 1.00 89.06 72 ASN A N 1
ATOM 561 C CA . ASN A 1 72 ? 4.998 -4.633 -0.694 1.00 89.06 72 ASN A CA 1
ATOM 562 C C . ASN A 1 72 ? 6.048 -3.581 -0.303 1.00 89.06 72 ASN A C 1
ATOM 564 O O . ASN A 1 72 ? 6.162 -3.218 0.865 1.00 89.06 72 ASN A O 1
ATOM 568 N N . ARG A 1 73 ? 6.845 -3.085 -1.259 1.00 87.31 73 ARG A N 1
ATOM 569 C CA . ARG A 1 73 ? 7.966 -2.168 -0.965 1.00 87.31 73 ARG A CA 1
ATOM 570 C C . ARG A 1 73 ? 7.583 -0.692 -0.988 1.00 87.31 73 ARG A C 1
ATOM 572 O O . ARG A 1 73 ? 8.375 0.149 -0.557 1.00 87.31 73 ARG A O 1
ATOM 579 N N . GLY A 1 74 ? 6.415 -0.372 -1.530 1.00 89.69 74 GLY A N 1
ATOM 580 C CA . GLY A 1 74 ? 6.015 0.983 -1.867 1.00 89.69 74 GLY A CA 1
ATOM 581 C C . GLY A 1 74 ? 6.448 1.378 -3.293 1.00 89.69 74 GLY A C 1
ATOM 582 O O . GLY A 1 74 ? 7.597 1.131 -3.683 1.00 89.69 74 GLY A O 1
ATOM 583 N N . PRO A 1 75 ? 5.596 2.075 -4.072 1.00 89.31 75 PRO A N 1
ATOM 584 C CA . PRO A 1 75 ? 5.854 2.338 -5.493 1.00 89.31 75 PRO A CA 1
ATOM 585 C C . PRO A 1 75 ? 7.065 3.246 -5.730 1.00 89.31 75 PRO A C 1
ATOM 587 O O . PRO A 1 75 ? 7.802 3.064 -6.696 1.00 89.31 75 PRO A O 1
ATOM 590 N N . ALA A 1 76 ? 7.281 4.225 -4.844 1.00 89.50 76 ALA A N 1
ATOM 591 C CA . ALA A 1 76 ? 8.415 5.144 -4.929 1.00 89.50 76 ALA A CA 1
ATOM 592 C C . ALA A 1 76 ? 9.750 4.420 -4.701 1.00 89.50 76 ALA A C 1
ATOM 594 O O . ALA A 1 76 ? 10.704 4.633 -5.446 1.00 89.50 76 ALA A O 1
ATOM 595 N N . ARG A 1 77 ? 9.803 3.514 -3.715 1.00 89.38 77 ARG A N 1
ATOM 596 C CA . ARG A 1 77 ? 11.004 2.725 -3.424 1.00 89.38 77 ARG A CA 1
ATOM 597 C C . ARG A 1 77 ? 11.324 1.765 -4.563 1.00 89.38 77 ARG A C 1
ATOM 599 O O . ARG A 1 77 ? 12.482 1.655 -4.950 1.00 89.38 77 ARG A O 1
ATOM 606 N N . LEU A 1 78 ? 10.311 1.096 -5.120 1.00 90.12 78 LEU A N 1
ATOM 607 C CA . LEU A 1 78 ? 10.512 0.230 -6.281 1.00 90.12 78 LEU A CA 1
ATOM 608 C C . LEU A 1 78 ? 11.048 1.024 -7.478 1.00 90.12 78 LEU A C 1
ATOM 610 O O . LEU A 1 78 ? 12.005 0.599 -8.116 1.00 90.12 78 LEU A O 1
ATOM 614 N N . GLN A 1 79 ? 10.477 2.197 -7.751 1.00 90.19 79 GLN A N 1
ATOM 615 C CA . GLN A 1 79 ? 10.937 3.057 -8.839 1.00 90.19 79 GLN A CA 1
ATOM 616 C C . GLN A 1 79 ? 12.402 3.486 -8.667 1.00 90.19 79 GLN A C 1
ATOM 618 O O . GLN A 1 79 ? 13.149 3.475 -9.640 1.00 90.19 79 GLN A O 1
ATOM 623 N N . GLN A 1 80 ? 12.827 3.808 -7.441 1.00 90.00 80 GLN A N 1
ATOM 624 C CA . GLN A 1 80 ? 14.230 4.111 -7.141 1.00 90.00 80 GLN A CA 1
ATOM 625 C C . GLN A 1 80 ? 15.149 2.911 -7.405 1.00 90.00 80 GLN A C 1
ATOM 627 O O . GLN A 1 80 ? 16.171 3.074 -8.060 1.00 90.00 80 GLN A O 1
ATOM 632 N N . LEU A 1 81 ? 14.774 1.709 -6.950 1.00 89.38 81 LEU A N 1
ATOM 633 C CA . LEU A 1 81 ? 15.568 0.491 -7.167 1.00 89.38 81 LEU A CA 1
ATOM 634 C C . LEU A 1 81 ? 15.754 0.186 -8.658 1.00 89.38 81 LEU A C 1
ATOM 636 O O . LEU A 1 81 ? 16.880 -0.045 -9.096 1.00 89.38 81 LEU A O 1
ATOM 640 N N . LEU A 1 82 ? 14.667 0.261 -9.433 1.00 88.25 82 LEU A N 1
ATOM 641 C CA . LEU A 1 82 ? 14.693 0.051 -10.881 1.00 88.25 82 LEU A CA 1
ATOM 642 C C . LEU A 1 82 ? 15.571 1.091 -11.590 1.00 88.25 82 LEU A C 1
ATOM 644 O O . LEU A 1 82 ? 16.375 0.731 -12.444 1.00 88.25 82 LEU A O 1
ATOM 648 N N . ALA A 1 83 ? 15.467 2.368 -11.206 1.00 89.81 83 ALA A N 1
ATOM 649 C CA . ALA A 1 83 ? 16.295 3.436 -11.770 1.00 89.81 83 ALA A CA 1
ATOM 650 C C . ALA A 1 83 ? 17.789 3.273 -11.435 1.00 89.81 83 ALA A C 1
ATOM 652 O O . ALA A 1 83 ? 18.644 3.677 -12.217 1.00 89.81 83 ALA A O 1
ATOM 653 N N . SER A 1 84 ? 18.108 2.666 -10.290 1.00 90.94 84 SER A N 1
ATOM 654 C CA . SER A 1 84 ? 19.479 2.345 -9.881 1.00 90.94 84 SER A CA 1
ATOM 655 C C . SER A 1 84 ? 20.021 1.042 -10.486 1.00 90.94 84 SER A C 1
ATOM 657 O O . SER A 1 84 ? 21.162 0.689 -10.200 1.00 90.94 84 SER A O 1
ATOM 659 N N . GLY A 1 85 ? 19.232 0.311 -11.285 1.00 87.75 85 GLY A N 1
ATOM 660 C CA . GLY A 1 85 ? 19.625 -0.987 -11.848 1.00 87.75 85 GLY A CA 1
ATOM 661 C C . GLY A 1 85 ? 19.769 -2.107 -10.808 1.00 87.75 85 GLY A C 1
ATOM 662 O O . GLY A 1 85 ? 20.371 -3.139 -11.095 1.00 87.75 85 GLY A O 1
ATOM 663 N N . LEU A 1 86 ? 19.242 -1.908 -9.596 1.00 83.19 86 LEU A N 1
ATOM 664 C CA . LEU A 1 86 ? 19.267 -2.905 -8.529 1.00 83.19 86 LEU A CA 1
ATOM 665 C C . LEU A 1 86 ? 18.097 -3.874 -8.688 1.00 83.19 86 LEU A C 1
ATOM 667 O O . LEU A 1 86 ? 16.98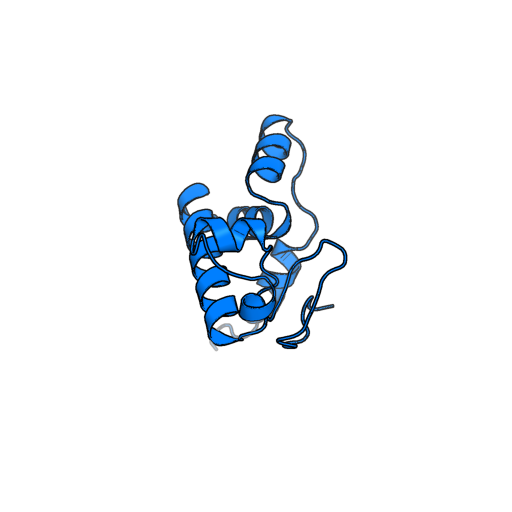7 -3.462 -9.026 1.00 83.19 86 LEU A O 1
ATOM 671 N N . ASP A 1 87 ? 18.324 -5.151 -8.376 1.00 82.38 87 ASP A N 1
ATOM 672 C CA . ASP A 1 87 ? 17.255 -6.148 -8.352 1.00 82.38 87 ASP A CA 1
ATOM 673 C C . ASP A 1 87 ? 16.250 -5.818 -7.228 1.00 82.38 87 ASP A C 1
ATOM 675 O O . ASP A 1 87 ? 16.619 -5.798 -6.047 1.00 82.38 87 ASP A O 1
ATOM 679 N N . PRO A 1 88 ? 14.975 -5.543 -7.554 1.00 79.00 88 PRO A N 1
ATOM 680 C CA . PRO A 1 88 ? 13.985 -5.186 -6.550 1.00 79.00 88 PRO A CA 1
ATOM 681 C C . PRO A 1 88 ? 13.402 -6.391 -5.803 1.00 79.00 88 PRO A C 1
ATOM 683 O O . PRO A 1 88 ? 12.696 -6.200 -4.803 1.00 79.00 88 PRO A O 1
ATOM 686 N N . ARG A 1 89 ? 13.651 -7.622 -6.266 1.00 81.50 89 ARG A N 1
ATOM 687 C CA . ARG A 1 89 ? 13.024 -8.831 -5.726 1.00 81.50 89 ARG A CA 1
ATOM 688 C C . ARG A 1 89 ? 13.429 -9.063 -4.267 1.00 81.50 89 ARG A C 1
ATOM 690 O O . ARG A 1 89 ? 14.566 -8.851 -3.862 1.00 81.50 89 ARG A O 1
ATOM 697 N N . ASN A 1 90 ? 12.467 -9.477 -3.448 1.00 78.12 90 ASN A N 1
ATOM 698 C CA . ASN A 1 90 ? 12.667 -9.918 -2.057 1.00 78.12 90 ASN A CA 1
ATOM 699 C C . ASN A 1 90 ? 11.966 -11.247 -1.750 1.00 78.12 90 ASN A C 1
ATOM 701 O O . ASN A 1 90 ? 11.782 -11.579 -0.584 1.00 78.12 90 ASN A O 1
ATOM 705 N N . GLY A 1 91 ? 11.512 -11.964 -2.779 1.00 76.94 91 GLY A N 1
ATOM 706 C CA . GLY A 1 91 ? 10.715 -13.181 -2.622 1.00 76.94 91 GLY A CA 1
ATOM 707 C C . GLY A 1 91 ? 9.236 -12.945 -2.296 1.00 76.94 91 GLY A C 1
ATOM 708 O O . GLY A 1 91 ? 8.480 -13.906 -2.302 1.00 76.94 91 GLY A O 1
ATOM 709 N N . TYR A 1 92 ? 8.780 -11.704 -2.075 1.00 74.31 92 TYR A N 1
ATOM 710 C CA . TYR A 1 92 ? 7.370 -11.434 -1.766 1.00 74.31 92 TYR A CA 1
ATOM 711 C C . TYR A 1 92 ? 6.432 -11.806 -2.917 1.00 74.31 92 TYR A C 1
ATOM 713 O O . TYR A 1 92 ? 5.445 -12.503 -2.712 1.00 74.31 92 TYR A O 1
ATOM 721 N N . ALA A 1 93 ? 6.759 -11.372 -4.138 1.00 73.62 93 ALA A N 1
ATOM 722 C CA . ALA A 1 93 ? 5.965 -11.716 -5.313 1.00 73.62 93 ALA A CA 1
ATOM 723 C C . ALA A 1 93 ? 5.907 -13.239 -5.515 1.00 73.62 93 ALA A C 1
ATOM 725 O O . ALA A 1 93 ? 4.828 -13.771 -5.728 1.00 73.62 93 ALA A O 1
ATOM 726 N N . SER A 1 94 ? 7.035 -13.941 -5.353 1.00 71.00 94 SER A N 1
ATOM 727 C CA . SER A 1 94 ? 7.091 -15.407 -5.422 1.00 71.00 94 SER A CA 1
ATOM 728 C C . SER A 1 94 ? 6.209 -16.070 -4.364 1.00 71.00 94 SER A C 1
ATOM 730 O O . SER A 1 94 ? 5.400 -16.913 -4.716 1.00 71.00 94 SER A O 1
ATOM 732 N N . LEU A 1 95 ? 6.271 -15.631 -3.101 1.00 71.62 95 LEU A N 1
ATOM 733 C CA . LEU A 1 95 ? 5.427 -16.158 -2.020 1.00 71.62 95 LEU A CA 1
ATOM 734 C C . LEU A 1 95 ? 3.927 -15.998 -2.296 1.00 71.62 95 LEU A C 1
ATOM 736 O O . LEU A 1 95 ? 3.140 -16.873 -1.944 1.00 71.62 95 LEU A O 1
ATOM 740 N N . VAL A 1 96 ? 3.522 -14.871 -2.885 1.00 72.62 96 VAL A N 1
ATOM 741 C CA . VAL A 1 96 ? 2.118 -14.627 -3.239 1.00 72.62 96 VAL A CA 1
ATOM 742 C C . VAL A 1 96 ? 1.706 -15.467 -4.448 1.00 72.62 96 VAL A C 1
ATOM 744 O O . VAL A 1 96 ? 0.609 -16.015 -4.452 1.00 72.62 96 VAL A O 1
ATOM 747 N N . LEU A 1 97 ? 2.573 -15.584 -5.456 1.00 70.12 97 LEU A N 1
ATOM 748 C CA . LEU A 1 97 ? 2.281 -16.300 -6.699 1.00 70.12 97 LEU A CA 1
ATOM 749 C C . LEU A 1 97 ? 2.321 -17.824 -6.538 1.00 70.12 97 LEU A C 1
ATOM 751 O O . LEU A 1 97 ? 1.452 -18.488 -7.082 1.00 70.12 97 LEU A O 1
ATOM 755 N N . GLU A 1 98 ? 3.250 -18.383 -5.763 1.00 68.62 98 GLU A N 1
ATOM 756 C CA . GLU A 1 98 ? 3.304 -19.825 -5.455 1.00 68.62 98 GLU A CA 1
ATOM 757 C C . GLU A 1 98 ? 2.065 -20.296 -4.683 1.00 68.62 98 GLU A C 1
ATOM 759 O O . GLU A 1 98 ? 1.634 -21.430 -4.832 1.00 68.62 98 GLU A O 1
ATOM 764 N N . GLY A 1 99 ? 1.453 -19.422 -3.879 1.00 62.28 99 GLY A N 1
ATOM 765 C CA . GLY A 1 99 ? 0.178 -19.718 -3.224 1.00 62.28 99 GLY A CA 1
ATOM 766 C C . GLY A 1 99 ? -1.054 -19.574 -4.129 1.00 62.28 99 GLY A C 1
ATOM 767 O O . GLY A 1 99 ? -2.156 -19.866 -3.668 1.00 62.28 99 GLY A O 1
ATOM 768 N N . TYR A 1 100 ? -0.897 -19.075 -5.362 1.00 58.41 100 TYR A N 1
ATOM 769 C CA . TYR A 1 100 ? -1.997 -18.707 -6.267 1.00 58.41 100 TYR A CA 1
ATOM 770 C C . TYR A 1 100 ? -1.968 -19.454 -7.605 1.00 58.41 100 TYR A C 1
ATOM 772 O O . TYR A 1 100 ? -3.019 -19.675 -8.205 1.00 58.41 100 TYR A O 1
ATOM 780 N N . LEU A 1 101 ? -0.784 -19.830 -8.087 1.00 49.72 101 LEU A N 1
ATOM 781 C CA . LEU A 1 101 ? -0.646 -20.725 -9.223 1.00 49.72 101 LEU A CA 1
ATOM 782 C C . LEU A 1 101 ? -1.000 -22.135 -8.736 1.00 49.72 101 LEU A C 1
ATOM 784 O O . LEU A 1 101 ? -0.391 -22.597 -7.769 1.00 49.72 101 LEU A O 1
ATOM 788 N N . PRO A 1 102 ? -1.998 -22.809 -9.335 1.00 47.81 102 PRO A N 1
ATOM 789 C CA . PRO A 1 102 ? -2.154 -24.236 -9.100 1.00 47.81 102 PRO A CA 1
ATOM 790 C C . PRO A 1 102 ? -0.831 -24.912 -9.470 1.00 47.81 102 PRO A C 1
ATOM 792 O O . PRO A 1 102 ? -0.183 -24.491 -10.429 1.00 47.81 102 PRO A O 1
ATOM 795 N N . ASP A 1 103 ? -0.418 -25.932 -8.709 1.00 55.41 103 ASP A N 1
ATOM 796 C CA . ASP A 1 103 ? 0.622 -26.844 -9.183 1.00 55.41 103 ASP A CA 1
ATOM 797 C C . ASP A 1 103 ? 0.241 -27.226 -10.621 1.00 55.41 103 ASP A C 1
ATOM 799 O O . ASP A 1 103 ? -0.861 -27.735 -10.844 1.00 55.41 103 ASP A O 1
ATOM 803 N N . ASP A 1 104 ? 1.113 -26.949 -11.595 1.00 52.28 104 ASP A N 1
ATOM 804 C CA . ASP A 1 104 ? 0.952 -27.332 -13.005 1.00 52.28 104 ASP A CA 1
ATOM 805 C C . ASP A 1 104 ? 1.078 -28.872 -13.159 1.00 52.28 104 ASP A C 1
ATOM 807 O O . ASP A 1 104 ? 1.845 -29.387 -13.971 1.00 52.28 104 ASP A O 1
ATOM 811 N N . GLY A 1 105 ? 0.373 -29.626 -12.311 1.00 50.03 105 GLY A N 1
ATOM 812 C CA . GLY A 1 105 ? 0.359 -31.080 -12.216 1.00 50.03 105 GLY A CA 1
ATOM 813 C C . GLY A 1 105 ? -0.864 -31.737 -12.853 1.00 50.03 105 GLY A C 1
ATOM 814 O O . GLY A 1 105 ? -0.829 -32.943 -13.060 1.00 50.03 105 GLY A O 1
ATOM 815 N N . ASP A 1 106 ? -1.897 -30.979 -13.230 1.00 46.84 106 ASP A N 1
ATOM 816 C CA . ASP A 1 106 ? -3.011 -31.486 -14.044 1.00 46.84 106 ASP A CA 1
ATOM 817 C C . ASP A 1 106 ? -2.831 -31.050 -15.505 1.00 46.84 106 ASP A C 1
ATOM 819 O O . ASP A 1 106 ? -3.566 -30.235 -16.069 1.00 46.84 106 ASP A O 1
ATOM 823 N N . GLN A 1 107 ? -1.810 -31.622 -16.148 1.00 39.22 107 GLN A N 1
ATOM 824 C CA . GLN A 1 107 ? -1.872 -31.811 -17.590 1.00 39.22 107 GLN A CA 1
ATOM 825 C C . GLN A 1 107 ? -2.902 -32.903 -17.866 1.00 39.22 107 GLN A C 1
ATOM 827 O O . GLN A 1 107 ? -2.708 -34.058 -17.499 1.00 39.22 107 GLN A O 1
ATOM 832 N N . LEU A 1 108 ? -3.984 -32.498 -18.527 1.00 43.19 108 LEU A N 1
ATOM 833 C CA . LEU A 1 108 ? -4.973 -33.353 -19.175 1.00 43.19 108 LEU A CA 1
ATOM 834 C C . LEU A 1 108 ? -4.345 -34.648 -19.730 1.00 43.19 108 LEU A C 1
ATOM 836 O O . LEU A 1 108 ? -3.605 -34.611 -20.719 1.00 43.19 108 LEU A O 1
ATOM 840 N N . GLN A 1 109 ? -4.712 -35.776 -19.123 1.00 34.78 109 GLN A N 1
ATOM 841 C CA . GLN A 1 109 ? -4.864 -37.068 -19.791 1.00 34.78 109 GLN A CA 1
ATOM 842 C C . GLN A 1 109 ? -6.290 -37.565 -19.578 1.00 34.78 109 GLN A C 1
ATOM 844 O O . GLN A 1 109 ? -6.783 -37.467 -18.433 1.00 34.78 109 GLN A O 1
#

Sequence (109 aa):
HAESRFNPRAISSAGALGLAQVMPKTARMFVPDLTDEELFDAELNLRIGFRFLHQMLQKYSGDLSLALLAYNRGPARLQQLLASGLDPRNGYASLVLEGYLPDDGDQLQ

pLDDT: mean 84.77, std 15.97, range [34.78, 97.94]